Protein AF-A0A9D1G3H4-F1 (afdb_monomer_lite)

pLDDT: mean 87.57, std 11.3, range [36.94, 97.75]

Radius of gyration: 17.39 Å; chains: 1; bounding box: 41×30×45 Å

Sequence (131 aa):
HRLAYRNTLSLKELDGESFVLYPRTKESSIRDFQLRNLKASGIAYKVYDSETSPLFYKLLVPIGKGLILSPRDMMDLPPNTVCVSVTDIPYPAAPCFFYDRASLNEEAEAFVRDYVIFAKEAHRREHRAAL

Secondary structure (DSSP, 8-state):
-TTTT-SEE-GGGGTT-EEEPPP--S--HHHHHHHHHHHHS----EEE-S---TTTGGGGTTTTS-B---SS--SSPPTT----EES--SS---------GGG--HHHHHHHHHHHHHHHHHHHHHHHHT-

Structure (mmCIF, N/CA/C/O backbone):
data_AF-A0A9D1G3H4-F1
#
_entry.id   AF-A0A9D1G3H4-F1
#
loop_
_atom_site.group_PDB
_atom_site.id
_atom_site.type_symbol
_atom_site.label_atom_id
_atom_site.label_alt_id
_atom_site.label_comp_id
_atom_site.label_asym_id
_atom_site.label_entity_id
_atom_site.label_seq_id
_atom_site.pdbx_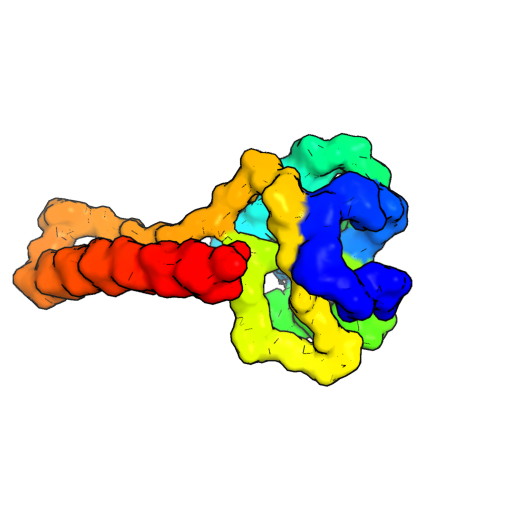PDB_ins_code
_atom_site.Cartn_x
_atom_site.Cartn_y
_atom_site.Cartn_z
_atom_site.occupancy
_atom_site.B_iso_or_equiv
_atom_site.auth_seq_id
_atom_site.auth_comp_id
_atom_site.auth_asym_id
_atom_site.auth_atom_id
_atom_site.pdbx_PDB_model_num
ATOM 1 N N . HIS A 1 1 ? -6.211 10.193 14.789 1.00 92.00 1 HIS A N 1
ATOM 2 C CA . HIS A 1 1 ? -6.373 8.729 14.955 1.00 92.00 1 HIS A CA 1
ATOM 3 C C . HIS A 1 1 ? -5.756 8.295 16.283 1.00 92.00 1 HIS A C 1
ATOM 5 O O . HIS A 1 1 ? -4.750 8.886 16.658 1.00 92.00 1 HIS A O 1
ATOM 11 N N . ARG A 1 2 ? -6.301 7.288 16.991 1.00 93.56 2 ARG A N 1
ATOM 12 C CA . ARG A 1 2 ? -5.792 6.867 18.321 1.00 93.56 2 ARG A CA 1
ATOM 13 C C . ARG A 1 2 ? -4.350 6.353 18.297 1.00 93.56 2 ARG A C 1
ATOM 15 O O . ARG A 1 2 ? -3.673 6.417 19.301 1.00 93.56 2 ARG A O 1
ATOM 22 N N . LEU A 1 3 ? -3.881 5.860 17.153 1.00 93.69 3 LEU A N 1
ATOM 23 C CA . LEU A 1 3 ? -2.519 5.338 16.979 1.00 93.69 3 LEU A CA 1
ATOM 24 C C . LEU A 1 3 ? -1.540 6.369 16.389 1.00 93.69 3 LEU A C 1
ATOM 26 O O . LEU A 1 3 ? -0.412 6.022 16.068 1.00 93.69 3 LEU A O 1
ATOM 30 N N . ALA A 1 4 ? -1.954 7.630 16.220 1.00 92.06 4 ALA A N 1
ATOM 31 C CA . ALA A 1 4 ? -1.173 8.634 15.487 1.00 92.06 4 ALA A CA 1
ATOM 32 C C . ALA A 1 4 ? 0.127 9.073 16.187 1.00 92.06 4 ALA A C 1
ATOM 34 O O . ALA A 1 4 ? 1.005 9.623 15.538 1.00 92.06 4 ALA A O 1
ATOM 35 N N . TYR A 1 5 ? 0.252 8.854 17.496 1.00 92.00 5 TYR A N 1
ATOM 36 C CA . TYR A 1 5 ? 1.444 9.216 18.273 1.00 92.00 5 TYR A CA 1
ATOM 37 C C . TYR A 1 5 ? 2.506 8.106 18.310 1.00 92.00 5 TYR A C 1
ATOM 39 O O . TYR A 1 5 ? 3.502 8.220 19.019 1.00 92.00 5 TYR A O 1
ATOM 47 N N . ARG A 1 6 ? 2.261 6.983 17.629 1.00 92.44 6 ARG A N 1
ATOM 48 C CA . ARG A 1 6 ? 3.140 5.814 17.647 1.00 92.44 6 ARG A CA 1
ATOM 49 C C . ARG A 1 6 ? 4.207 5.972 16.567 1.00 92.44 6 ARG A C 1
ATOM 51 O O . ARG A 1 6 ? 3.912 6.455 15.481 1.00 92.44 6 ARG A O 1
ATOM 58 N N . ASN A 1 7 ? 5.422 5.515 16.860 1.00 87.75 7 ASN A N 1
ATOM 59 C CA . ASN A 1 7 ? 6.509 5.471 15.875 1.00 87.75 7 ASN A CA 1
ATOM 60 C C . ASN A 1 7 ? 6.396 4.229 14.981 1.00 87.75 7 ASN A C 1
ATOM 62 O O . ASN A 1 7 ? 6.676 4.284 13.787 1.00 87.75 7 ASN A O 1
ATOM 66 N N . THR A 1 8 ? 5.972 3.111 15.570 1.00 93.31 8 THR A N 1
ATOM 67 C CA . THR A 1 8 ? 5.804 1.823 14.896 1.00 93.31 8 THR A CA 1
ATOM 68 C C . THR A 1 8 ? 4.558 1.104 15.404 1.00 93.31 8 THR A C 1
ATOM 70 O O . THR A 1 8 ? 4.096 1.354 16.524 1.00 93.31 8 THR A O 1
ATOM 73 N N . LEU A 1 9 ? 4.003 0.228 14.566 1.00 94.88 9 LEU A N 1
ATOM 74 C CA . LEU A 1 9 ? 2.806 -0.568 14.843 1.00 94.88 9 LEU A CA 1
ATOM 75 C C . LEU A 1 9 ? 2.933 -1.974 14.241 1.00 94.88 9 LEU A C 1
ATOM 77 O O . LEU A 1 9 ? 3.597 -2.167 13.225 1.00 94.88 9 LEU A O 1
ATOM 81 N N . SER A 1 10 ? 2.243 -2.940 14.835 1.00 95.25 10 SER A N 1
ATOM 82 C CA . SER A 1 10 ? 1.901 -4.212 14.197 1.00 95.25 10 SER A CA 1
ATOM 83 C C . SER A 1 10 ? 0.605 -4.072 13.398 1.00 95.25 10 SER A C 1
ATOM 85 O O . SER A 1 10 ? -0.323 -3.359 13.790 1.00 95.25 10 SER A O 1
ATOM 87 N N . LEU A 1 11 ? 0.492 -4.816 12.301 1.00 95.31 11 LEU A N 1
ATOM 88 C CA . LEU A 1 11 ? -0.697 -4.890 11.462 1.00 95.31 11 LEU A CA 1
ATOM 89 C C . LEU A 1 11 ? -1.927 -5.378 12.247 1.00 95.31 11 LEU A C 1
ATOM 91 O O . LEU A 1 11 ? -3.046 -4.974 11.939 1.00 95.31 11 LEU A O 1
ATOM 95 N N . LYS A 1 12 ? -1.729 -6.183 13.302 1.00 95.88 12 LYS A N 1
ATOM 96 C CA . LYS A 1 12 ? -2.807 -6.630 14.202 1.00 95.88 12 LYS A CA 1
ATOM 97 C C . LYS A 1 12 ? -3.393 -5.508 15.059 1.00 95.88 12 LYS A C 1
ATOM 99 O O . LYS A 1 12 ? -4.552 -5.592 15.446 1.00 95.88 12 LYS A O 1
ATOM 104 N N . GLU A 1 13 ? -2.633 -4.449 15.348 1.00 96.56 13 GLU A N 1
ATOM 105 C CA . GLU A 1 13 ? -3.133 -3.297 16.122 1.00 96.56 13 GLU A CA 1
ATOM 106 C C . GLU A 1 13 ? -4.174 -2.470 15.341 1.00 96.56 13 GLU A C 1
ATOM 108 O O . GLU A 1 13 ? -4.871 -1.636 15.933 1.00 96.56 13 GLU A O 1
ATOM 113 N N . LEU A 1 14 ? -4.291 -2.717 14.029 1.00 96.75 14 LEU A N 1
ATOM 114 C CA . LEU A 1 14 ? -5.269 -2.102 13.129 1.00 96.75 14 LEU A CA 1
ATOM 115 C C . LEU A 1 14 ? -6.588 -2.893 13.033 1.00 96.75 14 LEU A C 1
ATOM 117 O O . LEU A 1 14 ? -7.387 -2.644 12.129 1.00 96.75 14 LEU A O 1
ATOM 121 N N . ASP A 1 15 ? -6.820 -3.854 13.929 1.00 97.25 15 ASP A N 1
ATOM 122 C CA . ASP A 1 15 ? -8.079 -4.596 13.982 1.00 97.25 15 ASP A CA 1
ATOM 123 C C . ASP A 1 15 ? -9.282 -3.667 14.213 1.00 97.25 15 ASP A C 1
ATOM 125 O O . ASP A 1 15 ? -9.253 -2.749 15.035 1.00 97.25 15 ASP A O 1
ATOM 129 N N . GLY A 1 16 ? -10.336 -3.890 13.431 1.00 97.06 16 GLY A N 1
ATOM 130 C CA . GLY A 1 16 ? -11.556 -3.089 13.404 1.00 97.06 16 GLY A CA 1
ATOM 131 C C . GLY A 1 16 ? -11.470 -1.790 12.594 1.00 97.06 16 GLY A C 1
ATOM 132 O O . GLY A 1 16 ? -12.495 -1.124 12.421 1.00 97.06 16 GLY A O 1
ATOM 133 N N . GLU A 1 17 ? -10.297 -1.419 12.072 1.00 97.62 17 GLU A N 1
ATOM 134 C CA . GLU A 1 17 ? -10.119 -0.153 11.359 1.00 97.62 17 GLU A CA 1
ATOM 135 C C . GLU A 1 17 ? -10.739 -0.171 9.945 1.00 97.62 17 GLU A C 1
ATOM 137 O O . GLU A 1 17 ? -11.027 -1.211 9.339 1.00 97.62 17 GLU A O 1
ATOM 142 N N . SER A 1 18 ? -10.967 1.027 9.400 1.00 97.31 18 SER A N 1
ATOM 143 C CA . SER A 1 18 ? 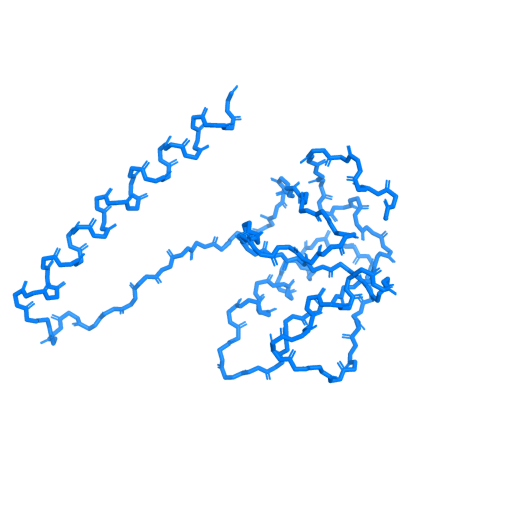-11.416 1.218 8.014 1.00 97.31 18 SER A CA 1
ATOM 144 C C . SER A 1 18 ? -10.242 1.607 7.127 1.00 97.31 18 SER A C 1
ATOM 146 O O . SER A 1 18 ? -9.453 2.471 7.499 1.00 97.31 18 SER A O 1
ATOM 148 N N . PHE A 1 19 ? -10.149 1.017 5.938 1.00 97.12 19 PHE A N 1
ATOM 149 C CA . PHE A 1 19 ? -9.069 1.262 4.988 1.00 97.12 19 PHE A CA 1
ATOM 150 C C . PHE A 1 19 ? -9.576 1.953 3.726 1.00 97.12 19 PHE A C 1
ATOM 152 O O . PHE A 1 19 ? -10.560 1.538 3.111 1.00 97.12 19 PHE A O 1
ATOM 159 N N . VAL A 1 20 ? -8.855 2.990 3.315 1.00 95.81 20 VAL A N 1
ATOM 160 C CA . VAL A 1 20 ? -8.987 3.627 2.009 1.00 95.81 20 VAL A CA 1
ATOM 161 C C . VAL A 1 20 ? -8.005 2.938 1.074 1.00 95.81 20 VAL A C 1
ATOM 163 O O . VAL A 1 20 ? -6.787 3.056 1.217 1.00 95.81 20 VAL A O 1
ATOM 166 N N . LEU A 1 21 ? -8.540 2.192 0.114 1.00 94.00 21 LEU A N 1
ATOM 167 C CA . LEU A 1 21 ? -7.711 1.540 -0.889 1.00 94.00 21 LEU A CA 1
ATOM 168 C C . LEU A 1 21 ? -7.311 2.529 -1.980 1.00 94.00 21 LEU A C 1
ATOM 170 O O . LEU A 1 21 ? -8.070 3.435 -2.329 1.00 94.00 21 LEU A O 1
ATOM 174 N N . TYR A 1 22 ? -6.141 2.302 -2.569 1.00 91.44 22 TYR A N 1
ATOM 175 C CA . TYR A 1 22 ? -5.742 2.982 -3.788 1.00 91.44 22 TYR A CA 1
ATOM 176 C C . TYR A 1 22 ? -6.824 2.769 -4.862 1.00 91.44 22 TYR A C 1
ATOM 178 O O . TYR A 1 22 ? -7.315 1.637 -5.005 1.00 91.44 22 TYR A O 1
ATOM 186 N N . PRO A 1 23 ? -7.248 3.820 -5.588 1.00 89.06 23 PRO A N 1
ATOM 187 C CA . PRO A 1 23 ? -8.322 3.709 -6.569 1.00 89.06 23 PRO A CA 1
ATOM 188 C C . PRO A 1 23 ? -8.040 2.663 -7.641 1.00 89.06 23 PRO A C 1
ATOM 190 O O . PRO A 1 23 ? -6.896 2.291 -7.898 1.00 89.06 23 PRO A O 1
ATOM 193 N N . ARG A 1 24 ? -9.100 2.168 -8.281 1.00 88.69 24 ARG A N 1
ATOM 194 C CA . ARG A 1 24 ? -8.955 1.214 -9.382 1.00 88.69 24 ARG A CA 1
ATOM 195 C C . ARG A 1 24 ? -8.374 1.945 -10.590 1.00 88.69 24 ARG A C 1
ATOM 197 O O . ARG A 1 24 ? -9.042 2.777 -11.193 1.00 88.69 24 ARG A O 1
ATOM 204 N N . THR A 1 25 ? -7.133 1.632 -10.933 1.00 87.00 25 THR A N 1
ATOM 205 C CA . THR A 1 25 ? -6.478 2.079 -12.166 1.00 87.00 25 THR A CA 1
ATOM 206 C C . THR A 1 25 ? -6.001 0.850 -12.948 1.00 87.00 25 THR A C 1
ATOM 208 O O . THR A 1 25 ? -6.177 -0.282 -12.496 1.00 87.00 25 THR A O 1
ATOM 211 N N . LYS A 1 26 ? -5.406 1.053 -14.131 1.00 86.25 26 LYS A N 1
ATOM 212 C CA . LYS A 1 26 ? -4.740 -0.036 -14.868 1.00 86.25 26 LYS A CA 1
ATOM 213 C C . LYS A 1 26 ? -3.503 -0.572 -14.132 1.00 86.25 26 LYS A C 1
ATOM 215 O O . LYS A 1 26 ? -3.156 -1.729 -14.321 1.00 86.25 26 LYS A O 1
ATOM 220 N N . GLU A 1 27 ? -2.864 0.260 -13.311 1.00 84.62 27 GLU A N 1
ATOM 221 C CA . GLU A 1 27 ? -1.694 -0.087 -12.504 1.00 84.62 27 GLU A CA 1
ATOM 222 C C . GLU A 1 27 ? -2.155 -0.480 -11.094 1.00 84.62 27 GLU A C 1
ATOM 224 O O . GLU A 1 27 ? -2.459 0.372 -10.255 1.00 84.62 27 GLU A O 1
ATOM 229 N N . SER A 1 28 ? -2.259 -1.782 -10.833 1.00 87.00 28 SER A N 1
ATOM 230 C CA . SER A 1 28 ? -2.875 -2.303 -9.607 1.00 87.00 28 SER A CA 1
ATOM 231 C C . SER A 1 28 ? -1.900 -2.515 -8.451 1.00 87.00 28 SER A C 1
ATOM 233 O O . SER A 1 28 ? -2.352 -2.791 -7.343 1.00 87.00 28 SER A O 1
ATOM 235 N N . SER A 1 29 ? -0.590 -2.345 -8.653 1.00 89.06 29 SER A N 1
ATOM 236 C CA . SER A 1 29 ? 0.459 -2.748 -7.702 1.00 89.06 29 SER A CA 1
ATOM 237 C C . SER A 1 29 ? 0.240 -2.270 -6.260 1.00 89.06 29 SER A C 1
ATOM 239 O O . SER A 1 29 ? 0.330 -3.068 -5.326 1.00 89.06 29 SER A O 1
ATOM 241 N N . ILE A 1 30 ? -0.116 -0.996 -6.055 1.00 90.25 30 ILE A N 1
ATOM 242 C CA . ILE A 1 30 ? -0.398 -0.447 -4.713 1.00 90.25 30 ILE A CA 1
ATOM 243 C C . ILE A 1 30 ? -1.648 -1.097 -4.108 1.00 90.25 30 ILE A C 1
ATOM 245 O O . ILE A 1 30 ? -1.653 -1.479 -2.938 1.00 90.25 30 ILE A O 1
ATOM 249 N N . ARG A 1 31 ? -2.716 -1.232 -4.898 1.00 92.62 31 ARG A N 1
ATOM 250 C CA . ARG A 1 31 ? -3.978 -1.814 -4.433 1.00 92.62 31 ARG A CA 1
ATOM 251 C C . ARG A 1 31 ? -3.822 -3.303 -4.123 1.00 92.62 31 ARG A C 1
ATOM 253 O O . ARG A 1 31 ? -4.351 -3.772 -3.118 1.00 92.62 31 ARG A O 1
ATOM 260 N N . ASP A 1 32 ? -3.071 -4.030 -4.940 1.00 93.94 32 ASP A N 1
ATOM 261 C CA . ASP A 1 32 ? -2.779 -5.447 -4.740 1.00 93.94 32 ASP A CA 1
ATOM 262 C C . ASP A 1 32 ? -1.923 -5.655 -3.493 1.00 93.94 32 ASP A C 1
ATOM 264 O O . ASP A 1 32 ? -2.225 -6.535 -2.687 1.00 93.94 32 ASP A O 1
ATOM 268 N N . PHE A 1 33 ? -0.920 -4.797 -3.269 1.00 95.19 33 PHE A N 1
ATOM 269 C CA . PHE A 1 33 ? -0.164 -4.764 -2.017 1.00 95.19 33 PHE A CA 1
ATOM 270 C C . PHE A 1 33 ? -1.090 -4.586 -0.805 1.00 95.19 33 PHE A C 1
ATOM 272 O O . PHE A 1 33 ? -0.995 -5.352 0.157 1.00 95.19 33 PHE A O 1
ATOM 279 N N . GLN A 1 34 ? -2.017 -3.624 -0.855 1.00 95.69 34 GLN A N 1
ATOM 280 C CA . GLN A 1 34 ? -2.969 -3.384 0.232 1.00 95.69 34 GLN A CA 1
ATOM 281 C C . GLN A 1 34 ? -3.856 -4.603 0.487 1.00 95.69 34 GLN A C 1
ATOM 283 O O . GLN A 1 34 ? -3.919 -5.104 1.607 1.00 95.69 34 GLN A O 1
ATOM 288 N N . LEU A 1 35 ? -4.516 -5.110 -0.554 1.00 95.50 35 LEU A N 1
ATOM 289 C CA . LEU A 1 35 ? -5.448 -6.229 -0.442 1.00 95.50 35 LEU A CA 1
ATOM 290 C C . LEU A 1 35 ? -4.756 -7.509 0.026 1.00 95.50 35 LEU A C 1
ATOM 292 O O . LEU A 1 35 ? -5.297 -8.227 0.866 1.00 95.50 35 LEU A O 1
ATOM 296 N N . ARG A 1 36 ? -3.556 -7.793 -0.486 1.00 96.56 36 ARG A N 1
ATOM 297 C CA . ARG A 1 36 ? -2.796 -8.991 -0.127 1.00 96.56 36 ARG A CA 1
ATOM 298 C C . ARG A 1 36 ? -2.381 -8.973 1.343 1.00 96.56 36 ARG A C 1
ATOM 300 O O . ARG A 1 36 ? -2.529 -9.991 2.012 1.00 96.56 36 ARG A O 1
ATOM 307 N N . ASN A 1 37 ? -1.915 -7.832 1.854 1.00 97.38 37 ASN A N 1
ATOM 308 C CA . ASN A 1 37 ? -1.525 -7.698 3.259 1.00 97.38 37 ASN A CA 1
ATOM 309 C C . ASN A 1 37 ? -2.726 -7.673 4.208 1.00 97.38 37 ASN A C 1
ATOM 311 O O . ASN A 1 37 ? -2.696 -8.358 5.225 1.00 97.38 37 ASN A O 1
ATOM 315 N N . LEU A 1 38 ? -3.809 -6.973 3.856 1.00 96.56 38 LEU A N 1
ATOM 316 C CA . LEU A 1 38 ? -5.040 -6.966 4.656 1.00 96.56 38 LEU A CA 1
ATOM 317 C C . LEU A 1 38 ? -5.696 -8.349 4.726 1.00 96.56 38 LEU A C 1
ATOM 319 O O . LEU A 1 38 ? -6.148 -8.763 5.785 1.00 96.56 38 LEU A O 1
ATOM 323 N N . LYS A 1 39 ? -5.697 -9.113 3.628 1.00 96.19 39 LYS A N 1
ATOM 324 C CA . LYS A 1 39 ? -6.202 -10.494 3.634 1.00 96.19 39 LYS A CA 1
ATOM 325 C C . LYS A 1 39 ? -5.359 -11.413 4.524 1.00 96.19 39 LYS A C 1
ATOM 327 O O . LYS A 1 39 ? -5.882 -12.353 5.111 1.00 96.19 39 LYS A O 1
ATOM 332 N N . ALA A 1 40 ? -4.055 -11.168 4.588 1.00 96.62 40 ALA A N 1
ATOM 333 C CA . ALA A 1 40 ? -3.104 -12.007 5.307 1.00 96.62 40 ALA A CA 1
ATOM 334 C C . ALA A 1 40 ? -2.948 -11.653 6.788 1.00 96.62 40 ALA A C 1
ATOM 336 O O . ALA A 1 40 ? -2.414 -12.457 7.546 1.00 96.62 40 ALA A O 1
ATOM 337 N N . SER A 1 41 ? -3.404 -10.470 7.202 1.00 95.38 41 SER A N 1
ATOM 338 C CA . SER A 1 41 ? -3.281 -9.998 8.582 1.00 95.38 41 SER A CA 1
ATOM 339 C C . SER A 1 41 ? -4.165 -10.767 9.566 1.00 95.38 41 SER A C 1
ATOM 341 O O . SER A 1 41 ? -3.863 -10.807 10.758 1.00 95.38 41 SER A O 1
ATOM 343 N N . GLY A 1 42 ? -5.259 -11.364 9.077 1.00 94.94 42 GLY A N 1
ATOM 344 C CA . GLY A 1 42 ? -6.256 -12.042 9.906 1.00 94.94 42 GLY A CA 1
ATOM 345 C C . GLY A 1 42 ? -7.098 -11.100 10.774 1.00 94.94 42 GLY A C 1
ATOM 346 O O . GLY A 1 42 ? -7.767 -11.580 11.684 1.00 94.94 42 GLY A O 1
ATOM 347 N N . ILE A 1 43 ? -7.061 -9.789 10.516 1.00 97.25 43 ILE A N 1
ATOM 348 C CA . ILE A 1 43 ? -7.856 -8.793 11.247 1.00 97.25 43 ILE A CA 1
ATOM 349 C C . ILE A 1 43 ? -9.250 -8.634 10.631 1.00 97.25 43 ILE A C 1
ATOM 351 O O . ILE A 1 43 ? -9.444 -8.841 9.430 1.00 97.25 43 ILE A O 1
ATOM 355 N N . ALA A 1 44 ? -10.213 -8.192 11.431 1.00 97.75 44 ALA A N 1
ATOM 356 C CA . ALA A 1 44 ? -11.463 -7.645 10.929 1.00 97.75 44 ALA A CA 1
ATOM 357 C C . ALA A 1 44 ? -11.220 -6.212 10.434 1.00 97.75 44 ALA A C 1
ATOM 359 O O . ALA A 1 44 ? -10.647 -5.393 11.144 1.00 97.75 44 ALA A O 1
ATOM 360 N N . TYR A 1 45 ? -11.660 -5.878 9.223 1.00 97.44 45 TYR A N 1
ATOM 361 C CA . TYR A 1 45 ? -11.512 -4.525 8.685 1.00 97.44 45 TYR A CA 1
ATOM 362 C C . TYR A 1 45 ? -12.657 -4.159 7.745 1.00 97.44 45 TYR A C 1
ATOM 364 O O . TYR A 1 45 ? -13.365 -5.022 7.221 1.00 97.44 45 TYR A O 1
ATOM 372 N N . LYS A 1 46 ? -12.824 -2.857 7.509 1.00 97.19 46 LYS A N 1
ATOM 373 C CA . LYS A 1 46 ? -13.741 -2.323 6.494 1.00 97.19 46 LYS A CA 1
ATOM 374 C C . LYS A 1 46 ? -12.957 -1.681 5.361 1.00 97.19 46 LYS A C 1
ATOM 376 O O . LYS A 1 46 ? -11.854 -1.181 5.564 1.00 97.19 46 LYS A O 1
ATOM 381 N N . VAL A 1 47 ? -13.544 -1.660 4.171 1.00 95.69 47 VAL A N 1
ATOM 382 C CA . VAL A 1 47 ? -13.006 -0.935 3.018 1.00 95.69 47 VAL A CA 1
ATOM 383 C C . VAL A 1 47 ? -13.939 0.222 2.708 1.00 95.69 47 VAL A C 1
ATOM 385 O O . VAL A 1 47 ? -15.140 0.018 2.561 1.00 95.69 47 VAL A O 1
ATOM 388 N N . TYR A 1 48 ? -13.384 1.424 2.594 1.00 93.50 48 TYR A N 1
ATOM 389 C CA . TYR A 1 48 ? -14.087 2.547 1.992 1.00 93.50 48 TYR A CA 1
ATOM 390 C C . TYR A 1 48 ? -14.153 2.320 0.476 1.00 93.50 48 TYR A C 1
ATOM 392 O O . TYR A 1 48 ? -13.119 2.275 -0.195 1.00 93.50 48 TYR A O 1
ATOM 400 N N . ASP A 1 49 ? -15.359 2.107 -0.046 1.00 84.56 49 ASP A N 1
ATOM 401 C CA . ASP A 1 49 ? -15.620 1.615 -1.404 1.00 84.56 49 ASP A CA 1
ATOM 402 C C . ASP A 1 49 ? -16.149 2.680 -2.374 1.00 84.56 49 ASP A C 1
ATOM 404 O O . ASP A 1 49 ? -16.259 2.407 -3.570 1.00 84.56 49 ASP A O 1
ATOM 408 N N . SER A 1 50 ? -16.413 3.898 -1.894 1.00 83.88 50 SER A N 1
ATOM 409 C CA . SER A 1 50 ? -16.789 5.016 -2.759 1.00 83.88 50 SER A CA 1
ATOM 410 C C . SER A 1 50 ? -15.680 5.308 -3.764 1.00 83.88 50 SER A C 1
ATOM 412 O O . SER A 1 50 ? -14.500 5.404 -3.410 1.00 83.88 50 SER A O 1
ATOM 414 N N . GLU A 1 51 ? -16.068 5.513 -5.020 1.00 76.12 51 GLU A N 1
ATOM 415 C CA . GLU A 1 51 ? -15.125 5.925 -6.050 1.00 76.12 51 GLU A CA 1
ATOM 416 C C . GLU A 1 51 ? -14.497 7.275 -5.694 1.00 76.12 51 GLU A C 1
ATOM 418 O O . GLU A 1 51 ? -15.160 8.205 -5.233 1.00 76.12 51 GLU A O 1
ATOM 423 N N . THR A 1 52 ? -13.185 7.364 -5.891 1.00 79.00 52 THR A N 1
ATOM 424 C CA . THR A 1 52 ? -12.399 8.570 -5.649 1.00 79.00 52 THR A CA 1
ATOM 425 C C . THR A 1 52 ? -11.299 8.670 -6.694 1.00 79.00 52 THR A C 1
ATOM 427 O O . THR A 1 52 ? -10.773 7.663 -7.173 1.00 79.00 52 THR A O 1
ATOM 430 N N . SER A 1 53 ? -10.922 9.899 -7.036 1.00 83.88 53 SER A N 1
ATOM 431 C CA . SER A 1 53 ? -9.821 10.159 -7.960 1.00 83.88 53 SER A CA 1
ATOM 432 C C . SER A 1 53 ? -8.485 9.631 -7.407 1.00 83.88 53 SER A C 1
ATOM 434 O O . SER A 1 53 ? -8.198 9.848 -6.220 1.00 83.88 53 SER A O 1
ATOM 436 N N . PRO A 1 54 ? -7.618 9.031 -8.252 1.00 83.31 54 PRO A N 1
ATOM 437 C CA . PRO A 1 54 ? -6.235 8.692 -7.900 1.00 83.31 54 PRO A CA 1
ATOM 438 C C . PRO A 1 54 ? -5.418 9.868 -7.354 1.00 83.31 54 PRO A C 1
ATOM 440 O O . PRO A 1 54 ? -4.491 9.654 -6.580 1.00 83.31 54 PRO A O 1
ATOM 443 N N . LEU A 1 55 ? -5.764 11.106 -7.720 1.00 85.31 55 LEU A N 1
ATOM 444 C CA . LEU A 1 55 ? -5.068 12.305 -7.241 1.00 85.31 55 LEU A CA 1
ATOM 445 C C . LEU A 1 55 ? -5.473 12.699 -5.814 1.00 85.31 55 LEU A C 1
ATOM 447 O O . LEU A 1 55 ? -4.678 13.294 -5.091 1.00 85.31 55 LEU A O 1
ATOM 451 N N . PHE A 1 56 ? -6.697 12.366 -5.395 1.00 88.38 56 PHE A N 1
ATOM 452 C CA . PHE A 1 56 ? -7.301 12.928 -4.182 1.00 88.38 56 PHE A CA 1
ATOM 453 C C . PHE A 1 56 ? -7.628 11.900 -3.099 1.00 88.38 56 PHE A C 1
ATOM 455 O O . PHE A 1 56 ? -7.977 12.297 -1.992 1.00 88.38 56 PHE A O 1
ATOM 462 N N . TYR A 1 57 ? -7.470 10.596 -3.351 1.00 91.19 57 TYR A N 1
ATOM 463 C CA . TYR A 1 57 ? -7.803 9.553 -2.368 1.00 91.19 57 TYR A CA 1
ATOM 464 C C . TYR A 1 57 ? -7.097 9.734 -1.009 1.00 91.19 57 TYR A C 1
ATOM 466 O O . TYR A 1 57 ? -7.684 9.438 0.028 1.00 91.19 57 TYR A O 1
ATOM 474 N N . LYS A 1 58 ? -5.878 10.298 -0.984 1.00 92.06 58 LYS A N 1
ATOM 475 C CA . LYS A 1 58 ? -5.154 10.617 0.260 1.00 92.06 58 LYS A CA 1
ATOM 476 C C . LYS A 1 58 ? -5.878 11.634 1.149 1.00 92.06 58 LYS A C 1
ATOM 478 O O . LYS A 1 58 ? -5.742 11.582 2.367 1.00 92.06 58 LYS A O 1
ATOM 483 N N . LEU A 1 59 ? -6.697 12.512 0.564 1.00 93.88 59 LEU A N 1
ATOM 484 C CA . LEU A 1 59 ? -7.486 13.516 1.288 1.00 93.88 59 LEU A CA 1
ATOM 485 C C . LEU A 1 59 ? -8.667 12.911 2.060 1.00 93.88 59 LEU A C 1
ATOM 487 O O . LEU A 1 59 ? -9.272 13.596 2.878 1.00 93.88 59 LEU A O 1
ATOM 491 N N . LEU A 1 60 ? -8.962 11.623 1.867 1.00 94.62 60 LEU A N 1
ATOM 492 C CA . LEU A 1 60 ? -9.970 10.899 2.642 1.00 94.62 60 LEU A CA 1
ATOM 493 C C . LEU A 1 60 ? -9.489 10.551 4.064 1.00 94.62 60 LEU A C 1
ATOM 495 O O . LEU A 1 60 ? -10.307 10.414 4.974 1.00 94.62 60 LEU A O 1
ATOM 499 N N . VAL A 1 61 ? -8.171 10.450 4.272 1.00 95.31 61 VAL A N 1
ATOM 500 C CA . VAL A 1 61 ? -7.555 10.185 5.584 1.00 95.31 61 VAL A CA 1
ATOM 501 C C . VAL A 1 61 ? -7.770 11.334 6.580 1.00 95.31 61 VAL A C 1
ATOM 503 O O . VAL A 1 61 ? -8.302 11.063 7.659 1.00 95.31 61 VAL A O 1
ATOM 506 N N . PRO A 1 62 ? -7.434 12.608 6.275 1.00 95.38 62 PRO A N 1
ATOM 507 C CA . PRO A 1 62 ? -7.587 13.702 7.240 1.00 95.38 62 PRO A CA 1
ATOM 508 C C . PRO A 1 62 ? -9.045 13.976 7.633 1.00 95.38 62 PRO A C 1
ATOM 510 O O . PRO A 1 62 ? -9.292 14.496 8.716 1.00 95.38 62 PRO A O 1
ATOM 513 N N . ILE A 1 63 ? -10.017 13.589 6.797 1.00 94.50 63 ILE A N 1
ATOM 514 C CA . ILE A 1 63 ? -11.455 13.677 7.113 1.00 94.50 63 ILE A CA 1
AT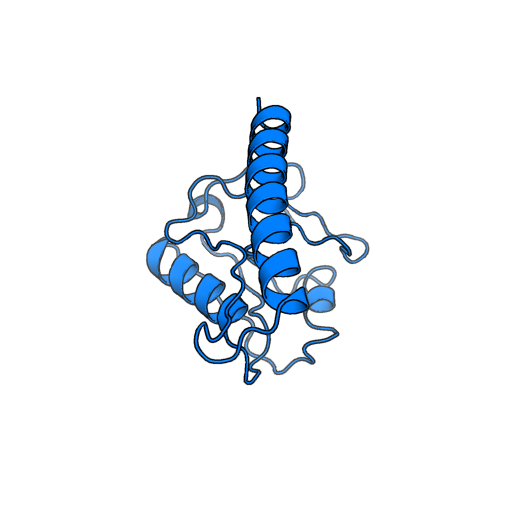OM 515 C C . ILE A 1 63 ? -12.020 12.387 7.743 1.00 94.50 63 ILE A C 1
ATOM 517 O O . ILE A 1 63 ? -13.234 12.245 7.886 1.00 94.50 63 ILE A O 1
ATOM 521 N N . GLY A 1 64 ? -11.160 11.426 8.095 1.00 94.38 64 GLY A N 1
ATOM 522 C CA . GLY A 1 64 ? -11.521 10.256 8.895 1.00 94.38 64 GLY A CA 1
ATOM 523 C C . GLY A 1 64 ? -12.243 9.128 8.154 1.00 94.38 64 GLY A C 1
ATOM 524 O O . GLY A 1 64 ? -12.925 8.338 8.800 1.00 94.38 64 GLY A O 1
ATOM 525 N N . LYS A 1 65 ? -12.123 9.012 6.823 1.00 95.50 65 LYS A N 1
ATOM 526 C CA . LYS A 1 65 ? -12.734 7.885 6.080 1.00 95.50 65 LYS A CA 1
ATOM 527 C C . LYS A 1 65 ? -11.970 6.569 6.212 1.00 95.50 65 LYS A C 1
ATOM 529 O O . LYS A 1 65 ? -12.528 5.520 5.901 1.00 95.50 65 LYS A O 1
ATOM 534 N N . GLY A 1 66 ? -10.724 6.612 6.672 1.00 95.75 66 GLY A N 1
ATOM 535 C CA . GLY A 1 66 ? -9.938 5.419 6.959 1.00 95.75 66 GLY A CA 1
ATOM 536 C C . GLY A 1 66 ? -8.435 5.653 6.884 1.00 95.75 66 GLY A C 1
ATOM 537 O O . GLY A 1 66 ? -7.967 6.786 6.784 1.00 95.75 66 GLY A O 1
ATOM 538 N N . LEU A 1 67 ? -7.698 4.550 6.928 1.00 96.25 67 LEU A N 1
ATOM 539 C CA . LEU A 1 67 ? -6.246 4.466 6.852 1.00 96.25 67 LEU A CA 1
ATOM 540 C C . LEU A 1 67 ? -5.808 4.055 5.445 1.00 96.25 67 LEU A C 1
ATOM 542 O O . LEU A 1 67 ? -6.485 3.274 4.779 1.00 96.25 67 LEU A O 1
ATOM 546 N N . ILE A 1 68 ? -4.645 4.527 5.009 1.00 95.06 68 ILE A N 1
ATOM 547 C CA . ILE A 1 68 ? -3.994 4.037 3.791 1.00 95.06 68 ILE A CA 1
ATOM 548 C C . ILE A 1 68 ? -2.813 3.180 4.222 1.00 95.06 68 ILE A C 1
ATOM 550 O O . ILE A 1 68 ? -1.896 3.673 4.872 1.00 95.06 68 ILE A O 1
ATOM 554 N N . LEU A 1 69 ? -2.821 1.906 3.831 1.00 95.06 69 LEU A N 1
ATOM 555 C CA . LEU A 1 69 ? -1.628 1.072 3.921 1.00 95.06 69 LEU A CA 1
ATOM 556 C C . LEU A 1 69 ? -0.776 1.337 2.672 1.00 95.06 69 LEU A C 1
ATOM 558 O O . LEU A 1 69 ? -1.242 1.122 1.553 1.00 95.06 69 LEU A O 1
ATOM 562 N N . SER A 1 70 ? 0.438 1.852 2.853 1.00 92.12 70 SER A N 1
ATOM 563 C CA . SER A 1 70 ? 1.342 2.224 1.759 1.00 92.12 70 SER A CA 1
ATOM 564 C C . SER A 1 70 ? 2.582 1.325 1.759 1.00 92.12 70 SER A C 1
ATOM 566 O O . SER A 1 70 ? 3.096 1.021 2.833 1.00 92.12 70 SER A O 1
ATOM 568 N N . PRO A 1 71 ? 3.092 0.908 0.585 1.00 89.06 71 PRO A N 1
ATOM 569 C CA . PRO A 1 71 ? 4.334 0.141 0.495 1.00 89.06 71 PRO A CA 1
ATOM 570 C C . PRO A 1 71 ? 5.596 0.983 0.732 1.00 89.06 71 PRO A C 1
ATOM 572 O O . PRO A 1 71 ? 6.692 0.437 0.773 1.00 89.06 71 PRO A O 1
ATOM 575 N N . ARG A 1 72 ? 5.459 2.312 0.800 1.00 81.06 72 ARG A N 1
ATOM 576 C CA . ARG A 1 72 ? 6.560 3.277 0.912 1.00 81.06 72 ARG A CA 1
ATOM 577 C C . ARG A 1 72 ? 6.137 4.451 1.784 1.00 81.06 72 ARG A C 1
ATOM 579 O O . ARG A 1 72 ? 4.940 4.756 1.841 1.00 81.06 72 ARG A O 1
ATOM 586 N N . ASP A 1 73 ? 7.107 5.163 2.343 1.00 75.00 73 ASP A N 1
ATOM 587 C CA . ASP A 1 73 ? 6.841 6.456 2.965 1.00 75.00 73 ASP A CA 1
ATOM 588 C C . ASP A 1 73 ? 6.232 7.424 1.948 1.00 75.00 73 ASP A C 1
ATOM 590 O O . ASP A 1 73 ? 6.687 7.563 0.806 1.00 75.00 73 ASP A O 1
ATOM 594 N N . MET A 1 74 ? 5.145 8.079 2.350 1.00 73.44 74 MET A N 1
ATOM 595 C CA . MET A 1 74 ? 4.503 9.087 1.519 1.00 73.44 74 MET A CA 1
ATOM 596 C C . MET A 1 74 ? 5.249 10.410 1.684 1.00 73.44 74 MET A C 1
ATOM 598 O O . MET A 1 74 ? 5.130 11.066 2.710 1.00 73.44 74 MET A O 1
ATOM 602 N N . MET A 1 75 ? 5.980 10.819 0.647 1.00 70.12 75 MET A N 1
ATOM 603 C CA . MET A 1 75 ? 6.730 12.087 0.620 1.00 70.12 75 MET A CA 1
ATOM 604 C C . MET A 1 75 ? 5.835 13.333 0.746 1.00 70.12 75 MET A C 1
ATOM 606 O O . MET A 1 75 ? 6.307 14.391 1.140 1.00 70.12 75 MET A O 1
ATOM 610 N N . ASP A 1 76 ? 4.551 13.217 0.397 1.00 82.94 76 ASP A N 1
ATOM 611 C CA . ASP A 1 76 ? 3.620 14.342 0.289 1.00 82.94 76 ASP A CA 1
ATOM 612 C C . ASP A 1 76 ? 2.338 14.054 1.091 1.00 82.94 76 ASP A C 1
ATOM 614 O O . ASP A 1 76 ? 1.257 13.788 0.541 1.00 82.94 76 ASP A O 1
ATOM 618 N N . LEU A 1 77 ? 2.500 14.000 2.417 1.00 87.50 77 LEU A N 1
ATOM 619 C CA . LEU A 1 77 ? 1.422 13.757 3.375 1.00 87.50 77 LEU A CA 1
ATOM 620 C C . LEU A 1 77 ? 0.464 14.956 3.433 1.00 87.50 77 LEU A C 1
ATOM 622 O O . LEU A 1 77 ? 0.910 16.089 3.614 1.00 87.50 77 LEU A O 1
ATOM 626 N N . PRO A 1 78 ? -0.860 14.738 3.330 1.00 91.31 78 PRO A N 1
ATOM 627 C CA . PRO A 1 78 ? -1.827 15.802 3.560 1.00 91.31 78 PRO A CA 1
ATOM 628 C C . PRO A 1 78 ? -1.696 16.403 4.970 1.00 91.31 78 PRO A C 1
ATOM 630 O O . PRO A 1 78 ? -1.341 15.687 5.913 1.00 91.31 78 PRO A O 1
ATOM 633 N N . PRO A 1 79 ? -2.067 17.680 5.168 1.00 91.81 79 PRO A N 1
ATOM 634 C CA . PRO A 1 79 ? -2.196 18.249 6.506 1.00 91.81 79 PRO A CA 1
ATOM 635 C C . PRO A 1 79 ? -3.097 17.390 7.402 1.00 91.81 79 PRO A C 1
ATOM 637 O O . PRO A 1 79 ? -4.042 16.764 6.921 1.00 91.81 79 PRO A O 1
ATOM 640 N N . ASN A 1 80 ? -2.832 17.391 8.711 1.00 93.75 80 ASN A N 1
ATOM 641 C CA . ASN A 1 80 ? -3.563 16.595 9.710 1.00 93.75 80 ASN A CA 1
ATOM 642 C C . ASN A 1 80 ? -3.481 15.071 9.494 1.00 93.75 80 ASN A C 1
ATOM 644 O O . ASN A 1 80 ? -4.375 14.330 9.908 1.00 93.75 80 ASN A O 1
ATOM 648 N N . THR A 1 81 ? -2.403 14.592 8.870 1.00 93.88 81 THR A N 1
ATOM 649 C CA . THR A 1 81 ? -2.099 13.162 8.741 1.00 93.88 81 THR A CA 1
ATOM 650 C C . THR A 1 81 ? -0.691 12.853 9.231 1.00 93.88 81 THR A C 1
ATOM 652 O O . THR A 1 81 ? 0.157 13.737 9.320 1.00 93.88 81 THR A O 1
ATOM 655 N N . VAL A 1 82 ? -0.455 11.587 9.570 1.00 92.56 82 VAL A N 1
ATOM 656 C CA . VAL A 1 82 ? 0.858 11.058 9.950 1.00 92.56 82 VAL A CA 1
ATOM 657 C C . VAL A 1 82 ? 1.080 9.732 9.229 1.00 92.56 82 VAL A C 1
ATOM 659 O O . VAL A 1 82 ? 0.122 8.989 9.000 1.00 92.56 82 VAL A O 1
ATOM 662 N N . CYS A 1 83 ? 2.331 9.435 8.880 1.00 92.25 83 CYS A N 1
ATOM 663 C CA . CYS A 1 83 ? 2.749 8.112 8.423 1.00 92.25 83 CYS A CA 1
ATOM 664 C C . CYS A 1 83 ? 3.359 7.367 9.612 1.00 9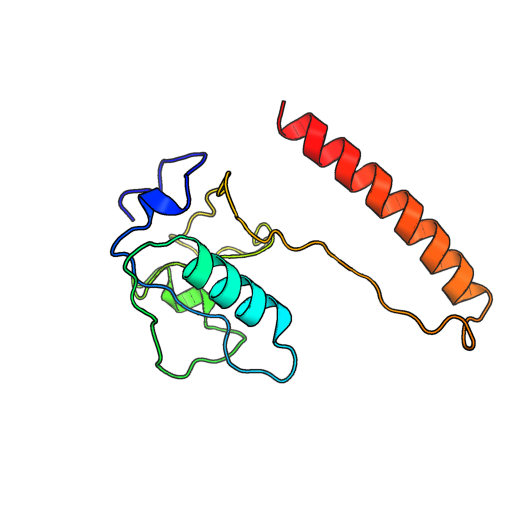2.25 83 CYS A C 1
ATOM 666 O O . CYS A 1 83 ? 4.192 7.933 10.316 1.00 92.25 83 CYS A O 1
ATOM 668 N N . VAL A 1 84 ? 2.927 6.129 9.847 1.00 92.62 84 VAL A N 1
ATOM 669 C CA . VAL A 1 84 ? 3.436 5.285 10.935 1.00 92.62 84 VAL A CA 1
ATOM 670 C C . VAL A 1 84 ? 3.881 3.956 10.346 1.00 92.62 84 VAL A C 1
ATOM 672 O O . VAL A 1 84 ? 3.119 3.321 9.613 1.00 92.62 84 VAL A O 1
ATOM 675 N N . SER A 1 85 ? 5.102 3.536 10.669 1.00 91.75 85 SER A N 1
ATOM 676 C CA . SER A 1 85 ? 5.695 2.324 10.107 1.00 91.75 85 SER A CA 1
ATOM 677 C C . SER A 1 85 ? 5.045 1.066 10.676 1.00 91.75 85 SER A C 1
ATOM 679 O O . SER A 1 85 ? 4.876 0.933 11.890 1.00 91.75 85 SER A O 1
ATOM 681 N N . VAL A 1 86 ? 4.724 0.114 9.800 1.00 93.12 86 VAL A N 1
ATOM 682 C CA . VAL A 1 86 ? 4.204 -1.202 10.190 1.00 93.12 86 VAL A CA 1
ATOM 683 C C . VAL A 1 86 ? 5.324 -2.234 10.101 1.00 93.12 86 VAL A C 1
ATOM 685 O O . VAL A 1 86 ? 5.953 -2.366 9.054 1.00 93.12 86 VAL A O 1
ATOM 688 N N . THR A 1 87 ? 5.598 -2.948 11.191 1.00 91.75 87 THR A N 1
ATOM 689 C CA . THR A 1 87 ? 6.816 -3.771 11.325 1.00 91.75 87 THR A CA 1
ATOM 690 C C . THR A 1 87 ? 6.672 -5.209 10.833 1.00 91.75 87 THR A C 1
ATOM 692 O O . THR A 1 87 ? 7.676 -5.860 10.559 1.00 91.75 87 THR A O 1
ATOM 695 N N . ASP A 1 88 ? 5.448 -5.714 10.702 1.00 93.56 88 ASP A N 1
ATOM 696 C CA . ASP A 1 88 ? 5.137 -7.127 10.455 1.00 93.56 88 ASP A CA 1
ATOM 697 C C . ASP A 1 88 ? 4.273 -7.339 9.200 1.00 93.56 88 ASP A C 1
ATOM 699 O O . ASP A 1 88 ? 3.420 -8.225 9.155 1.00 93.56 88 ASP A O 1
ATOM 703 N N . ILE A 1 89 ? 4.506 -6.532 8.157 1.00 93.75 89 ILE A N 1
ATOM 704 C CA . ILE A 1 89 ? 3.849 -6.661 6.847 1.00 93.75 89 ILE A CA 1
ATOM 705 C C . ILE A 1 89 ? 4.178 -8.029 6.212 1.00 93.75 89 ILE A C 1
ATOM 707 O O . ILE A 1 89 ? 5.336 -8.261 5.857 1.00 93.75 89 ILE A O 1
ATOM 711 N N . PRO A 1 90 ? 3.190 -8.929 6.004 1.00 93.00 90 PRO A N 1
ATOM 712 C CA . PRO A 1 90 ? 3.452 -10.284 5.498 1.00 93.00 90 PRO A CA 1
ATOM 713 C C . PRO A 1 90 ? 4.001 -10.335 4.066 1.00 93.00 90 PRO A C 1
ATOM 715 O O . PRO A 1 90 ? 4.761 -11.233 3.712 1.00 93.00 90 PRO A O 1
ATOM 718 N N . TYR A 1 91 ? 3.592 -9.385 3.227 1.00 93.88 91 TYR A N 1
ATOM 719 C CA . TYR A 1 91 ? 3.970 -9.283 1.822 1.00 93.88 91 TYR A CA 1
ATOM 720 C C . TYR A 1 91 ? 4.524 -7.883 1.542 1.00 93.88 91 TYR A C 1
ATOM 722 O O . TYR A 1 91 ? 3.797 -7.032 1.013 1.00 93.88 91 TYR A O 1
ATOM 730 N N . PRO A 1 92 ? 5.786 -7.610 1.922 1.00 89.56 92 PRO A N 1
ATOM 731 C CA . PRO A 1 92 ? 6.412 -6.324 1.653 1.00 89.56 92 PRO A CA 1
ATOM 732 C C . PRO A 1 92 ? 6.540 -6.104 0.143 1.00 89.56 92 PRO A C 1
ATOM 734 O O . PRO A 1 92 ? 6.681 -7.051 -0.634 1.00 89.56 92 PRO A O 1
ATOM 737 N N . ALA A 1 93 ? 6.489 -4.844 -0.277 1.00 86.81 93 ALA A N 1
ATOM 738 C CA . ALA A 1 93 ? 6.718 -4.460 -1.662 1.00 86.81 93 ALA A CA 1
ATOM 739 C C . ALA A 1 93 ? 8.080 -3.780 -1.791 1.00 86.81 93 ALA A C 1
ATOM 741 O O . ALA A 1 93 ? 8.488 -3.021 -0.916 1.00 86.81 93 ALA A O 1
ATOM 742 N N . ALA A 1 94 ? 8.756 -4.036 -2.907 1.00 77.75 94 ALA A N 1
ATOM 743 C CA . ALA A 1 94 ? 10.017 -3.400 -3.250 1.00 77.75 94 ALA A CA 1
ATOM 744 C C . ALA A 1 94 ? 9.854 -2.592 -4.546 1.00 77.75 94 ALA A C 1
ATOM 746 O O . ALA A 1 94 ? 9.129 -3.027 -5.450 1.00 77.75 94 ALA A O 1
ATOM 747 N N . PRO A 1 95 ? 10.518 -1.429 -4.668 1.00 73.50 95 PRO A N 1
ATOM 748 C CA . PRO A 1 95 ? 10.621 -0.755 -5.950 1.00 73.50 95 PRO A CA 1
ATOM 749 C C . PRO A 1 95 ? 11.328 -1.683 -6.942 1.00 73.50 95 PRO A C 1
ATOM 751 O O . PRO A 1 95 ? 12.367 -2.268 -6.642 1.00 73.50 95 PRO A O 1
ATOM 754 N N . CYS A 1 96 ? 10.742 -1.825 -8.124 1.00 74.44 96 CYS A N 1
ATOM 755 C CA . CYS A 1 96 ? 11.285 -2.632 -9.202 1.00 74.44 96 CYS A CA 1
ATOM 756 C C . CYS A 1 96 ? 11.318 -1.811 -10.488 1.00 74.44 96 CYS A C 1
ATOM 758 O O . CYS A 1 96 ? 10.461 -0.960 -10.730 1.00 74.44 96 CYS A O 1
ATOM 760 N N . PHE A 1 97 ? 12.337 -2.072 -11.299 1.00 79.50 97 PHE A N 1
ATOM 761 C CA . PHE A 1 97 ? 12.486 -1.508 -12.629 1.00 79.50 97 PHE A CA 1
ATOM 762 C C . PHE A 1 97 ? 12.480 -2.662 -13.627 1.00 79.50 97 PHE A C 1
ATOM 764 O O . PHE A 1 97 ? 13.295 -3.581 -13.519 1.00 79.50 97 PHE A O 1
ATOM 771 N N . PHE A 1 98 ? 11.538 -2.630 -14.565 1.00 82.94 98 PHE A N 1
ATOM 772 C CA . PHE A 1 98 ? 11.411 -3.637 -15.612 1.00 82.94 98 PHE A CA 1
ATOM 773 C C . PHE A 1 98 ? 11.976 -3.082 -16.913 1.00 82.94 98 PHE A C 1
ATOM 775 O O . PHE A 1 98 ? 11.655 -1.962 -17.306 1.00 82.94 98 PHE A O 1
ATOM 782 N N . TYR A 1 99 ? 12.798 -3.878 -17.585 1.00 83.25 99 TYR A N 1
ATOM 783 C CA . TYR A 1 99 ? 13.343 -3.557 -18.896 1.00 83.25 99 TYR A CA 1
ATOM 784 C C . TYR A 1 99 ? 13.431 -4.826 -19.738 1.00 83.25 99 TYR A C 1
ATOM 786 O O . TYR A 1 99 ? 13.602 -5.927 -19.208 1.00 83.25 99 TYR A O 1
ATOM 794 N N . ASP A 1 100 ? 13.319 -4.664 -21.053 1.00 87.00 100 ASP A N 1
ATOM 795 C CA . ASP A 1 100 ? 13.590 -5.742 -21.995 1.00 87.00 100 ASP A CA 1
ATOM 796 C C . ASP A 1 100 ? 15.084 -5.769 -22.318 1.00 87.00 100 ASP A C 1
ATOM 798 O O . ASP A 1 100 ? 15.632 -4.826 -22.886 1.00 87.00 100 ASP A O 1
ATOM 802 N N . ARG A 1 101 ? 15.739 -6.876 -21.968 1.00 83.31 101 ARG A N 1
ATOM 803 C CA . ARG A 1 101 ? 17.173 -7.059 -22.187 1.00 83.31 101 ARG A CA 1
ATOM 804 C C . ARG A 1 101 ? 17.541 -7.119 -23.671 1.00 83.31 101 ARG A C 1
ATOM 806 O O . ARG A 1 101 ? 18.662 -6.762 -24.008 1.00 83.31 101 ARG A O 1
ATOM 813 N N . ALA A 1 102 ? 16.630 -7.557 -24.542 1.00 87.31 102 ALA A N 1
ATOM 814 C CA . ALA A 1 102 ? 16.881 -7.647 -25.981 1.00 87.31 102 ALA A CA 1
ATOM 815 C C . ALA A 1 102 ? 16.874 -6.274 -26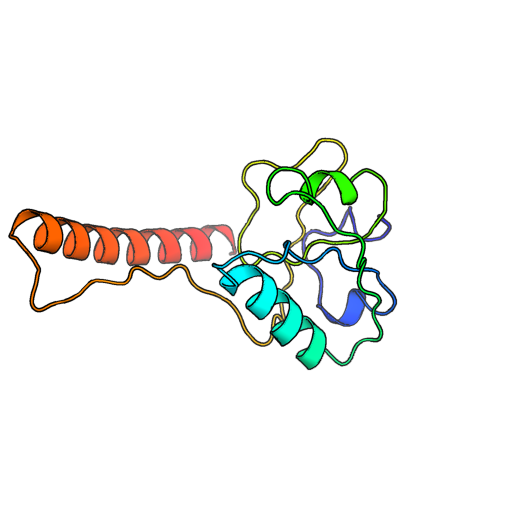.678 1.00 87.31 102 ALA A C 1
ATOM 817 O O . ALA A 1 102 ? 17.391 -6.150 -27.785 1.00 87.31 102 ALA A O 1
ATOM 818 N N . SER A 1 103 ? 16.313 -5.257 -26.019 1.00 84.69 103 SER A N 1
ATOM 819 C CA . SER A 1 103 ? 16.081 -3.921 -26.578 1.00 84.69 103 SER A CA 1
ATOM 820 C C . SER A 1 103 ? 16.945 -2.831 -25.927 1.00 84.69 103 SER A C 1
ATOM 822 O O . SER A 1 103 ? 16.668 -1.643 -26.094 1.00 84.69 103 SER A O 1
ATOM 824 N N . LEU A 1 104 ? 17.971 -3.206 -25.155 1.00 86.25 104 LEU A N 1
ATOM 825 C CA . LEU A 1 104 ? 18.840 -2.243 -24.480 1.00 86.25 104 LEU A CA 1
ATOM 826 C C . LEU A 1 104 ? 19.822 -1.595 -25.461 1.00 86.25 104 LEU A C 1
ATOM 828 O O . LEU A 1 104 ? 20.583 -2.275 -26.143 1.00 86.25 104 LEU A O 1
ATOM 832 N N . ASN A 1 105 ? 19.832 -0.265 -25.483 1.00 90.19 105 ASN A N 1
ATOM 833 C CA . ASN A 1 105 ? 20.926 0.514 -26.051 1.00 90.19 105 ASN A CA 1
ATOM 834 C C . ASN A 1 105 ? 21.975 0.828 -24.964 1.00 90.19 105 ASN A C 1
ATOM 836 O O . ASN A 1 105 ? 21.737 0.606 -23.774 1.00 90.19 105 ASN A O 1
ATOM 840 N N . GLU A 1 106 ? 23.133 1.361 -25.364 1.00 90.75 106 GLU A N 1
ATOM 841 C CA . GLU A 1 106 ? 24.249 1.637 -24.443 1.00 90.75 106 GLU A CA 1
ATOM 842 C C . GLU A 1 106 ? 23.852 2.552 -23.269 1.00 90.75 106 GLU A C 1
ATOM 844 O O . GLU A 1 106 ? 24.283 2.336 -22.133 1.00 90.75 106 GLU A O 1
ATOM 849 N N . GLU A 1 107 ? 22.987 3.539 -23.517 1.00 89.06 107 GLU A N 1
ATOM 850 C CA . GLU A 1 107 ? 22.487 4.460 -22.492 1.00 89.06 107 GLU A CA 1
ATOM 851 C C . GLU A 1 107 ? 21.596 3.752 -21.464 1.00 89.06 107 GLU A C 1
ATOM 853 O O . GLU A 1 107 ? 21.762 3.937 -20.257 1.00 89.06 107 GLU A O 1
ATOM 858 N N . ALA A 1 108 ? 20.676 2.899 -21.919 1.00 87.00 108 ALA A N 1
ATOM 859 C CA . ALA A 1 108 ? 19.805 2.130 -21.041 1.00 87.00 108 ALA A CA 1
ATOM 860 C C . ALA A 1 108 ? 20.600 1.105 -20.220 1.00 87.00 108 ALA A C 1
ATOM 862 O O . ALA A 1 108 ? 20.312 0.913 -19.038 1.00 87.00 108 ALA A O 1
ATOM 863 N N . GLU A 1 109 ? 21.636 0.485 -20.794 1.00 88.31 109 GLU A N 1
ATOM 864 C CA . GLU A 1 109 ? 22.540 -0.384 -20.034 1.00 88.31 109 GLU A CA 1
ATOM 865 C C . GLU A 1 109 ? 23.298 0.379 -18.945 1.00 88.31 109 GLU A C 1
ATOM 867 O O . GLU A 1 109 ? 23.427 -0.117 -17.821 1.00 88.31 109 GLU A O 1
ATOM 872 N N . ALA A 1 110 ? 23.799 1.577 -19.261 1.00 90.50 110 ALA A N 1
ATOM 873 C CA . ALA A 1 110 ? 24.446 2.441 -18.280 1.00 90.50 110 ALA A CA 1
ATOM 874 C C . ALA A 1 110 ? 23.483 2.797 -17.142 1.00 90.50 110 ALA A C 1
ATOM 876 O O . ALA A 1 110 ? 23.813 2.574 -15.977 1.00 90.50 110 ALA A O 1
ATOM 877 N N . PHE A 1 111 ? 22.259 3.209 -17.476 1.00 89.88 111 PHE A N 1
ATOM 878 C CA . PHE A 1 111 ? 21.228 3.508 -16.486 1.00 89.88 111 PHE A CA 1
ATOM 879 C C . PHE A 1 111 ? 20.902 2.306 -15.590 1.00 89.88 111 PHE A C 1
ATOM 881 O O . PHE A 1 111 ? 20.811 2.454 -14.374 1.00 89.88 111 PHE A O 1
ATOM 888 N N . VAL A 1 112 ? 20.755 1.102 -16.154 1.00 88.62 112 VAL A N 1
ATOM 889 C CA . VAL A 1 112 ? 20.479 -0.110 -15.364 1.00 88.62 112 VAL A CA 1
ATOM 890 C C . VAL A 1 112 ? 21.614 -0.392 -14.375 1.00 88.62 112 VAL A C 1
ATOM 892 O O . VAL A 1 112 ? 21.343 -0.722 -13.218 1.00 88.62 112 VAL A O 1
ATOM 895 N N . ARG A 1 113 ? 22.880 -0.241 -14.788 1.00 88.38 113 ARG A N 1
ATOM 896 C CA . ARG A 1 113 ? 24.031 -0.404 -13.880 1.00 88.38 113 ARG A CA 1
ATOM 897 C C . ARG A 1 113 ? 23.993 0.617 -12.746 1.00 88.38 113 ARG A C 1
ATOM 899 O O . ARG A 1 113 ? 24.120 0.227 -11.583 1.00 88.38 113 ARG A O 1
ATOM 906 N N . ASP A 1 114 ? 23.765 1.883 -13.076 1.00 90.31 114 ASP A N 1
ATOM 907 C CA . ASP A 1 114 ? 23.709 2.970 -12.098 1.00 90.31 114 ASP A CA 1
ATOM 908 C C . ASP A 1 114 ? 22.544 2.785 -11.122 1.00 90.31 114 ASP A C 1
ATOM 910 O O . ASP A 1 114 ? 22.717 2.920 -9.909 1.00 90.31 114 ASP A O 1
ATOM 914 N N . TYR A 1 115 ? 21.378 2.370 -11.621 1.00 86.88 115 TYR A N 1
ATOM 915 C CA . TYR A 1 115 ? 20.211 2.060 -10.801 1.00 86.88 115 TYR A CA 1
ATOM 916 C C . TYR A 1 115 ? 20.491 0.927 -9.808 1.00 86.88 115 TYR A C 1
ATOM 918 O O . TYR A 1 115 ? 20.132 1.031 -8.637 1.00 86.88 115 TYR A O 1
ATOM 926 N N . VAL A 1 116 ? 21.173 -0.144 -10.231 1.00 84.94 116 VAL A N 1
ATOM 927 C CA . VAL A 1 116 ? 21.540 -1.257 -9.337 1.00 84.94 116 VAL A CA 1
ATOM 928 C C . VAL A 1 116 ? 22.496 -0.799 -8.232 1.00 84.94 116 VAL A C 1
ATOM 930 O O . VAL A 1 116 ? 22.367 -1.240 -7.086 1.00 84.94 116 VAL A O 1
ATOM 933 N N . ILE A 1 117 ? 23.451 0.079 -8.549 1.00 86.69 117 ILE A N 1
ATOM 934 C CA . ILE A 1 117 ? 24.369 0.660 -7.558 1.00 86.69 117 ILE A CA 1
ATOM 935 C C . ILE A 1 117 ? 23.591 1.546 -6.580 1.00 86.69 117 ILE A C 1
ATOM 937 O O . ILE A 1 117 ? 23.722 1.381 -5.365 1.00 86.69 117 ILE A O 1
ATOM 941 N N . PHE A 1 118 ? 22.741 2.432 -7.101 1.00 85.12 118 PHE A N 1
ATOM 942 C CA . PHE A 1 118 ? 21.892 3.312 -6.306 1.00 85.12 118 PHE A CA 1
ATOM 943 C C . PHE A 1 118 ? 20.988 2.523 -5.356 1.00 85.12 118 PHE A C 1
ATOM 945 O O . PHE A 1 118 ? 20.985 2.792 -4.159 1.00 85.12 118 PHE A O 1
ATOM 952 N N . ALA A 1 119 ? 20.275 1.512 -5.857 1.00 80.94 119 ALA A N 1
ATOM 953 C CA . ALA A 1 119 ? 19.355 0.707 -5.060 1.00 80.94 119 ALA A CA 1
ATOM 954 C C . ALA A 1 119 ? 20.068 0.006 -3.889 1.00 80.94 119 ALA A C 1
ATOM 956 O O . ALA A 1 119 ? 19.552 -0.014 -2.772 1.00 80.94 119 ALA A O 1
ATOM 957 N N . LYS A 1 120 ? 21.285 -0.514 -4.114 1.00 81.12 120 LYS A N 1
ATOM 958 C CA . LYS A 1 120 ? 22.110 -1.121 -3.054 1.00 81.12 120 LYS A CA 1
ATOM 959 C C . LYS A 1 120 ? 22.509 -0.113 -1.976 1.00 81.12 120 LYS A C 1
ATOM 961 O O . LYS A 1 120 ? 22.464 -0.438 -0.791 1.00 81.12 120 LYS A O 1
ATOM 966 N N . GLU A 1 121 ? 22.920 1.087 -2.374 1.00 82.25 121 GLU A N 1
ATOM 967 C CA . GLU A 1 121 ? 23.362 2.116 -1.430 1.00 82.25 121 GLU A CA 1
ATOM 968 C C . GLU A 1 121 ? 22.184 2.753 -0.677 1.00 82.25 121 GLU A C 1
ATOM 970 O O . GLU A 1 121 ? 22.281 2.962 0.532 1.00 82.25 121 GLU A O 1
ATOM 975 N N . ALA A 1 122 ? 21.053 2.987 -1.350 1.00 76.06 122 ALA A N 1
ATOM 976 C CA . ALA A 1 122 ? 19.816 3.458 -0.728 1.00 76.06 122 ALA A CA 1
ATOM 977 C C . ALA A 1 122 ? 19.353 2.490 0.371 1.00 76.06 122 ALA A C 1
ATOM 979 O O . ALA A 1 122 ? 19.180 2.900 1.519 1.00 76.06 122 ALA A O 1
ATOM 980 N N . HIS A 1 123 ? 19.297 1.191 0.062 1.00 69.50 123 HIS A N 1
ATOM 981 C CA . HIS A 1 123 ? 18.919 0.163 1.030 1.00 69.50 123 HIS A CA 1
ATOM 982 C C . HIS A 1 123 ? 19.879 0.094 2.233 1.00 69.50 123 HIS A C 1
ATOM 984 O O . HIS A 1 123 ? 19.451 -0.022 3.382 1.00 69.50 123 HIS A O 1
ATOM 990 N N . ARG A 1 124 ? 21.195 0.225 2.001 1.00 70.12 124 ARG A N 1
ATOM 991 C CA . ARG A 1 124 ? 22.201 0.258 3.078 1.00 70.12 124 ARG A CA 1
ATOM 992 C C . ARG A 1 124 ? 22.008 1.454 4.018 1.00 70.12 124 ARG A C 1
ATOM 994 O O . ARG A 1 124 ? 22.239 1.326 5.221 1.00 70.12 124 ARG A O 1
ATOM 1001 N N . ARG A 1 125 ? 21.633 2.619 3.486 1.00 64.75 125 ARG A N 1
ATOM 1002 C CA . ARG A 1 125 ? 21.425 3.839 4.281 1.00 64.75 125 ARG A CA 1
ATOM 1003 C C . ARG A 1 125 ? 20.109 3.818 5.050 1.00 64.75 125 ARG A C 1
ATOM 1005 O O . ARG A 1 125 ? 20.118 4.212 6.212 1.00 64.75 125 ARG A O 1
ATOM 1012 N N . GLU A 1 126 ? 19.036 3.294 4.462 1.00 60.53 126 GLU A N 1
ATOM 1013 C CA . GLU A 1 126 ? 17.768 3.057 5.169 1.00 60.53 126 GLU A CA 1
ATOM 1014 C C . GLU A 1 126 ? 17.970 2.130 6.378 1.00 60.53 126 GLU A C 1
ATOM 1016 O O . GLU A 1 126 ? 17.531 2.449 7.480 1.00 60.53 126 GLU A O 1
ATOM 1021 N N . HIS A 1 127 ? 18.750 1.051 6.226 1.00 53.44 127 HIS A N 1
ATOM 1022 C CA . HIS A 1 127 ? 19.103 0.164 7.341 1.00 53.44 127 HIS A CA 1
ATOM 1023 C C . HIS A 1 127 ? 19.922 0.841 8.452 1.00 53.44 127 HIS A C 1
ATOM 1025 O O . HIS A 1 127 ? 19.812 0.445 9.608 1.00 53.44 127 HIS A O 1
ATOM 1031 N N . ARG A 1 128 ? 20.744 1.849 8.128 1.00 42.25 128 ARG A N 1
ATOM 1032 C CA . ARG A 1 128 ? 21.506 2.620 9.126 1.00 42.25 128 ARG A CA 1
ATOM 1033 C C . ARG A 1 128 ? 20.662 3.648 9.870 1.00 42.25 128 ARG A C 1
ATOM 1035 O O . ARG A 1 128 ? 21.004 3.961 10.997 1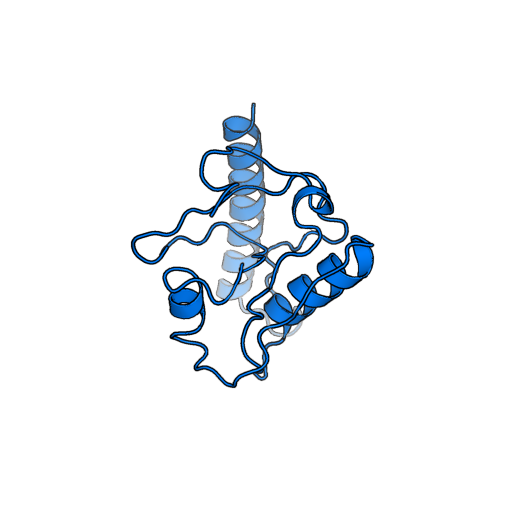.00 42.25 128 ARG A O 1
ATOM 1042 N N . ALA A 1 129 ? 19.616 4.186 9.249 1.00 45.97 129 ALA A N 1
ATOM 1043 C CA . ALA A 1 129 ? 18.696 5.114 9.905 1.00 45.97 129 ALA A CA 1
ATOM 1044 C C . ALA A 1 129 ? 17.681 4.397 10.820 1.00 45.97 129 ALA A C 1
ATOM 1046 O O . ALA A 1 129 ? 17.037 5.043 11.641 1.00 45.97 129 ALA A O 1
ATOM 1047 N N . ALA A 1 130 ? 17.542 3.075 10.669 1.00 44.41 130 ALA A N 1
ATOM 1048 C CA . ALA A 1 130 ? 16.662 2.220 11.464 1.00 44.41 130 ALA A CA 1
ATOM 1049 C C . ALA A 1 130 ? 17.348 1.536 12.673 1.00 44.41 130 ALA A C 1
ATOM 1051 O O . ALA A 1 130 ? 16.672 0.807 13.401 1.00 44.41 130 ALA A O 1
ATOM 1052 N N . LEU A 1 131 ? 18.660 1.744 12.870 1.00 36.94 131 LEU A N 1
ATOM 1053 C CA . LEU A 1 131 ? 19.462 1.296 14.025 1.00 36.94 131 LEU A CA 1
ATOM 1054 C C . LEU A 1 131 ? 19.762 2.476 14.955 1.00 36.94 131 LEU A C 1
ATOM 1056 O O . LEU A 1 131 ? 19.777 2.247 16.184 1.00 36.94 131 LEU A O 1
#

Organism: NCBI:txid2840929

Foldseek 3Di:
DVCQVAQEDAPQVCAAFEEEAQADDPDCVQRCLVVVQVVVSPGHYHYDDDHDDNVCSLVCVQVRNGHYDGLDDDPDHDPNDHDHHHDPRPDHDDDDDDDDPVPDDPVNVVVVVVVVVVSVVVVVVVVVVVD